Protein AF-X1SPJ0-F1 (afdb_monomer_lite)

Radius of gyration: 18.17 Å; chains: 1; bounding box: 38×19×54 Å

Sequence (71 aa):
NVGELASAGVIESLDGYFADKELYPYDKEKVGFLPVSFKSVNYKGEIYAFPFVISTMFLYYRKDLIDNPRD

Structure (mmCIF, N/CA/C/O backbone):
data_AF-X1SPJ0-F1
#
_entry.id   AF-X1SPJ0-F1
#
loop_
_atom_site.group_PDB
_atom_site.id
_atom_site.type_symbol
_atom_site.label_atom_id
_atom_site.label_alt_id
_atom_site.label_comp_id
_atom_site.label_asym_id
_atom_site.label_entity_id
_atom_site.label_seq_id
_atom_site.pdbx_PDB_ins_code
_atom_site.Cartn_x
_atom_site.Cartn_y
_atom_site.Cartn_z
_atom_site.occupancy
_atom_site.B_iso_or_equiv
_atom_site.auth_seq_id
_atom_site.auth_comp_id
_atom_site.auth_asym_id
_atom_site.auth_atom_id
_atom_site.pdbx_PDB_model_num
ATOM 1 N N . ASN A 1 1 ? -9.377 -8.260 -3.306 1.00 85.25 1 ASN A N 1
ATOM 2 C CA . ASN A 1 1 ? -8.788 -6.900 -3.184 1.00 85.25 1 ASN A CA 1
ATOM 3 C C . ASN A 1 1 ? -8.926 -6.434 -1.725 1.00 85.25 1 ASN A C 1
ATOM 5 O O . ASN A 1 1 ? -9.888 -6.850 -1.095 1.00 85.25 1 ASN A O 1
ATOM 9 N N . VAL A 1 2 ? -8.007 -5.626 -1.166 1.00 94.12 2 VAL A N 1
ATOM 10 C CA . VAL A 1 2 ? -8.105 -5.095 0.219 1.00 94.12 2 VAL A CA 1
ATOM 11 C C . VAL A 1 2 ? -9.473 -4.460 0.484 1.00 94.12 2 VAL A C 1
ATOM 13 O O . VAL A 1 2 ? -10.099 -4.773 1.490 1.00 94.12 2 VAL A O 1
ATOM 16 N N . GLY A 1 3 ? -9.992 -3.663 -0.457 1.00 95.75 3 GLY A N 1
ATOM 17 C CA . GLY A 1 3 ? -11.311 -3.041 -0.311 1.00 95.75 3 GLY A CA 1
ATOM 18 C C . GLY A 1 3 ? -12.467 -4.045 -0.221 1.00 95.75 3 GLY A C 1
ATOM 19 O O . GLY A 1 3 ? -13.398 -3.832 0.546 1.00 95.75 3 GLY A O 1
ATOM 20 N N . GLU A 1 4 ? -12.400 -5.168 -0.944 1.00 97.38 4 GLU A N 1
ATOM 21 C CA . GLU A 1 4 ? -13.426 -6.222 -0.863 1.00 97.38 4 GLU A CA 1
ATOM 22 C C . GLU A 1 4 ? -13.398 -6.916 0.500 1.00 97.38 4 GLU A C 1
ATOM 24 O O . GLU A 1 4 ? -14.443 -7.081 1.124 1.00 97.38 4 GLU A O 1
ATOM 29 N N . LEU A 1 5 ? -12.206 -7.272 0.986 1.00 97.50 5 LEU A N 1
ATOM 30 C CA . LEU A 1 5 ? -12.034 -7.925 2.285 1.00 97.50 5 LEU A CA 1
ATOM 31 C C . LEU A 1 5 ? -12.476 -7.006 3.434 1.00 97.50 5 LEU A C 1
ATOM 33 O O . LEU A 1 5 ? -13.191 -7.448 4.332 1.00 97.50 5 LEU A O 1
ATOM 37 N N . ALA A 1 6 ? -12.121 -5.720 3.366 1.00 97.56 6 ALA A N 1
ATOM 38 C CA . ALA A 1 6 ? -12.570 -4.711 4.319 1.00 97.56 6 ALA A CA 1
ATOM 39 C C . ALA A 1 6 ? -14.096 -4.525 4.260 1.00 97.56 6 ALA A C 1
ATOM 41 O O . ALA A 1 6 ? -14.762 -4.496 5.291 1.00 97.56 6 ALA A O 1
ATOM 42 N N . SER A 1 7 ? -14.686 -4.482 3.058 1.00 97.56 7 SER A N 1
ATOM 43 C CA . SER A 1 7 ? -16.144 -4.380 2.895 1.00 97.56 7 SER A CA 1
ATOM 44 C C . SER A 1 7 ? -16.908 -5.587 3.445 1.00 97.56 7 SER A C 1
ATOM 46 O O . SER A 1 7 ? -18.022 -5.425 3.937 1.00 97.56 7 SER A O 1
ATOM 48 N N . ALA A 1 8 ? -16.303 -6.776 3.384 1.00 97.94 8 ALA A N 1
ATOM 49 C CA . ALA A 1 8 ? -16.856 -8.014 3.918 1.00 97.94 8 ALA A CA 1
ATOM 50 C C . ALA A 1 8 ? -16.652 -8.161 5.438 1.00 97.94 8 ALA A C 1
ATOM 52 O O . ALA A 1 8 ? -17.187 -9.097 6.027 1.00 97.94 8 ALA A O 1
ATOM 53 N N . GL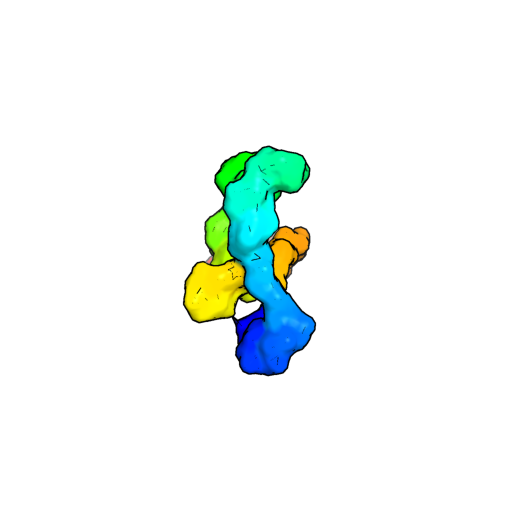Y A 1 9 ? -15.882 -7.267 6.070 1.00 97.12 9 GLY A N 1
ATOM 54 C CA . GLY A 1 9 ? -15.611 -7.296 7.509 1.00 97.12 9 GLY A CA 1
ATOM 55 C C . GLY A 1 9 ? -14.718 -8.454 7.959 1.00 97.12 9 GLY A C 1
ATOM 56 O O . GLY A 1 9 ? -14.768 -8.841 9.121 1.00 97.12 9 GLY A O 1
ATOM 57 N N . VAL A 1 10 ? -13.923 -9.035 7.053 1.00 97.94 10 VAL A N 1
ATOM 58 C CA . VAL A 1 10 ? -13.033 -10.174 7.366 1.00 97.94 10 VAL A CA 1
ATOM 59 C C . VAL A 1 10 ? -11.599 -9.755 7.705 1.00 97.94 10 VAL A C 1
ATOM 61 O O . VAL A 1 10 ? -10.785 -10.598 8.069 1.00 97.94 10 VAL A O 1
ATOM 64 N N . ILE A 1 11 ? -11.289 -8.464 7.576 1.00 97.19 11 ILE A N 1
ATOM 65 C CA . ILE A 1 11 ? -10.045 -7.832 8.025 1.00 97.19 11 ILE A CA 1
ATOM 66 C C . ILE A 1 11 ? -10.394 -6.546 8.774 1.00 97.19 11 ILE A C 1
ATOM 68 O O . ILE A 1 11 ? -11.372 -5.878 8.432 1.00 97.19 11 ILE A O 1
ATOM 72 N N . GLU A 1 12 ? -9.609 -6.209 9.792 1.00 96.06 12 GLU A N 1
ATOM 73 C CA . GLU A 1 12 ? -9.827 -5.025 10.624 1.00 96.06 12 GLU A CA 1
ATOM 74 C C . GLU A 1 12 ? -9.001 -3.822 10.162 1.00 96.06 12 GLU A C 1
ATOM 76 O O . GLU A 1 12 ? -8.002 -3.963 9.450 1.00 96.06 12 GLU A O 1
ATOM 81 N N . SER A 1 13 ? -9.429 -2.631 10.581 1.00 95.38 13 SER A N 1
ATOM 82 C CA . SER A 1 13 ? -8.652 -1.410 10.393 1.00 95.38 13 SER A CA 1
ATOM 83 C C . SER A 1 13 ? -7.371 -1.464 11.226 1.00 95.38 13 SER A C 1
ATOM 85 O O . SER A 1 13 ? -7.380 -1.817 12.405 1.00 95.38 13 SER A O 1
ATOM 87 N N . LEU A 1 14 ? -6.266 -1.066 10.605 1.00 91.62 14 LEU A N 1
ATOM 88 C CA . LEU A 1 14 ? -4.949 -0.979 11.211 1.00 91.62 14 LEU A CA 1
ATOM 89 C C . LEU A 1 14 ? -4.661 0.402 11.823 1.00 91.62 14 LEU A C 1
ATOM 91 O O . LEU A 1 14 ? -3.610 0.579 12.438 1.00 91.62 14 LEU A O 1
ATOM 95 N N . ASP A 1 15 ? -5.557 1.385 11.684 1.00 90.12 15 ASP A N 1
ATOM 96 C CA . ASP A 1 15 ? -5.315 2.773 12.113 1.00 90.12 15 ASP A CA 1
ATOM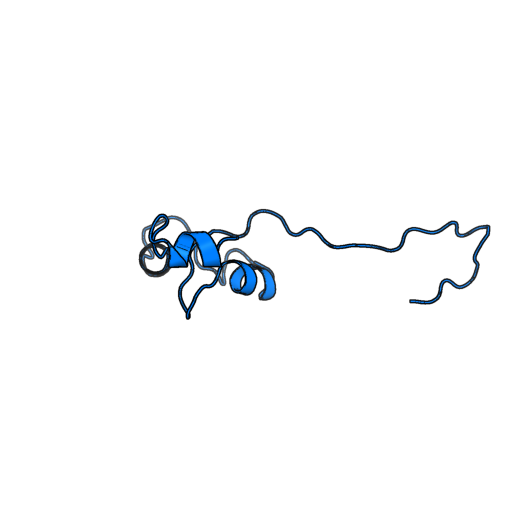 97 C C . ASP A 1 15 ? -4.940 2.878 13.602 1.00 90.12 15 ASP A C 1
ATOM 99 O O . ASP A 1 15 ? -4.066 3.667 13.963 1.00 90.12 15 ASP A O 1
ATOM 103 N N . GLY A 1 16 ? -5.533 2.040 14.462 1.00 89.75 16 GLY A N 1
ATOM 104 C CA . GLY A 1 16 ? -5.189 1.977 15.887 1.00 89.75 16 GLY A CA 1
ATOM 105 C C . GLY A 1 16 ? -3.729 1.588 16.139 1.00 89.75 16 GLY A C 1
ATOM 106 O O . GLY A 1 16 ? -3.078 2.171 17.003 1.00 89.75 16 GLY A O 1
ATOM 107 N N . TYR A 1 17 ? -3.184 0.676 15.332 1.00 86.19 17 TYR A N 1
ATOM 108 C CA . TYR A 1 17 ? -1.783 0.254 15.419 1.00 86.19 17 TYR A CA 1
ATOM 109 C C . TYR A 1 17 ? -0.830 1.339 14.910 1.00 86.19 17 TYR A C 1
ATOM 111 O O . TYR A 1 17 ? 0.261 1.493 15.443 1.00 86.19 17 TYR A O 1
ATOM 119 N N . PHE A 1 18 ? -1.244 2.116 13.905 1.00 81.81 18 PHE A N 1
ATOM 120 C CA . PHE A 1 18 ? -0.474 3.263 13.407 1.00 81.81 18 PHE A CA 1
ATOM 121 C C . PHE A 1 18 ? -0.506 4.474 14.353 1.00 81.81 18 PHE A C 1
ATOM 123 O O . PHE A 1 18 ? 0.373 5.334 14.277 1.00 81.81 18 PHE A O 1
ATOM 130 N N . ALA A 1 19 ? -1.521 4.576 15.215 1.00 84.50 19 ALA A N 1
ATOM 131 C CA . ALA A 1 19 ? -1.635 5.634 16.217 1.00 84.50 19 ALA A CA 1
ATOM 132 C C . ALA A 1 19 ? -0.810 5.352 17.486 1.00 84.50 19 ALA A C 1
ATOM 134 O O . ALA A 1 19 ? -0.438 6.294 18.194 1.00 84.50 19 ALA A O 1
ATOM 135 N N . ASP A 1 20 ? -0.523 4.081 17.771 1.00 84.44 20 ASP A N 1
ATOM 136 C CA . ASP A 1 20 ? 0.282 3.657 18.912 1.00 84.44 20 ASP A CA 1
ATOM 137 C C . ASP A 1 20 ? 1.782 3.833 18.625 1.00 84.44 20 ASP A C 1
ATOM 139 O O . ASP A 1 20 ? 2.340 3.261 17.691 1.00 84.44 20 ASP A O 1
ATOM 143 N N . LYS A 1 21 ? 2.444 4.649 19.450 1.00 76.12 21 LYS A N 1
ATOM 144 C CA . LYS A 1 21 ? 3.872 4.971 19.319 1.00 76.12 21 LYS A CA 1
ATOM 145 C C . LYS A 1 21 ? 4.792 3.959 20.008 1.00 76.12 21 LYS A C 1
ATOM 147 O O . LYS A 1 21 ? 6.001 4.034 19.800 1.00 76.12 21 LYS A O 1
ATOM 152 N N . GLU A 1 22 ? 4.238 3.075 20.838 1.00 81.69 22 GLU A N 1
ATOM 153 C CA . GLU A 1 22 ? 4.971 2.033 21.569 1.00 81.69 22 GLU A CA 1
ATOM 154 C C . GLU A 1 22 ? 5.105 0.747 20.744 1.00 81.69 22 GLU A C 1
ATOM 156 O O . GLU A 1 22 ? 6.061 -0.017 20.903 1.00 81.69 22 GLU A O 1
ATOM 161 N N . LEU A 1 23 ? 4.176 0.513 19.813 1.00 70.75 23 LEU A N 1
ATOM 162 C CA . LEU A 1 23 ? 4.377 -0.460 18.749 1.00 70.75 23 LEU A CA 1
ATOM 163 C C . LEU A 1 23 ? 5.539 0.038 17.866 1.00 70.75 23 LEU A C 1
ATOM 165 O O . LEU A 1 23 ? 5.605 1.224 17.555 1.00 70.75 23 LEU A O 1
ATOM 169 N N . TYR A 1 24 ? 6.478 -0.872 17.544 1.00 62.38 24 TYR A N 1
ATOM 170 C CA . TYR A 1 24 ? 7.638 -0.765 16.617 1.00 62.38 24 TYR A CA 1
ATOM 171 C C . TYR A 1 24 ? 7.488 0.361 15.573 1.00 62.38 24 TYR A C 1
ATOM 173 O O . TYR A 1 24 ? 6.355 0.554 15.180 1.00 62.38 24 TYR A O 1
ATOM 181 N N . PRO A 1 25 ? 8.523 1.052 15.030 1.00 63.66 25 PRO A N 1
ATOM 182 C CA . PRO A 1 25 ? 8.387 2.359 1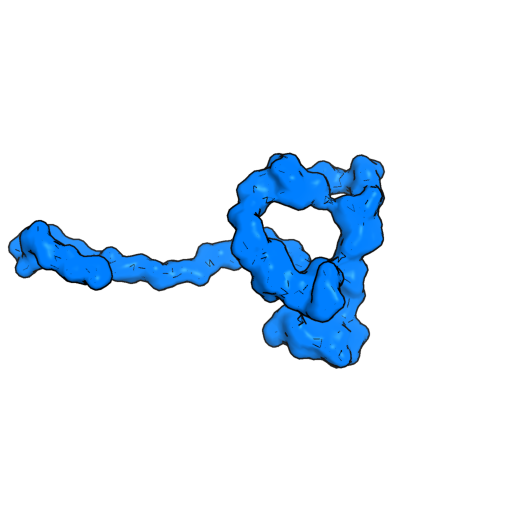4.356 1.00 63.66 25 PRO A CA 1
ATOM 183 C C . PRO A 1 25 ? 7.603 2.341 13.023 1.00 63.66 25 PRO A C 1
ATOM 185 O O . PRO A 1 25 ? 8.107 2.768 11.990 1.00 63.66 25 PRO A O 1
ATOM 188 N N . TYR A 1 26 ? 6.333 1.943 13.045 1.00 64.38 26 TYR A N 1
ATOM 189 C CA . TYR A 1 26 ? 5.320 1.998 12.000 1.00 64.38 26 TYR A CA 1
ATOM 190 C C . TYR A 1 26 ? 4.840 3.432 11.805 1.00 64.38 26 TYR A C 1
ATOM 192 O O . TYR A 1 26 ? 3.738 3.686 11.333 1.00 64.38 26 TYR A O 1
ATOM 200 N N . ASP A 1 27 ? 5.685 4.395 12.143 1.00 66.50 27 ASP A N 1
ATOM 201 C CA . ASP A 1 27 ? 5.516 5.754 11.710 1.00 66.50 27 ASP A CA 1
ATOM 202 C C . ASP A 1 27 ? 5.640 5.743 10.184 1.00 66.50 27 ASP A C 1
ATOM 204 O O . ASP A 1 27 ? 6.732 5.649 9.621 1.00 66.50 27 ASP A O 1
ATOM 208 N N . LYS A 1 28 ? 4.487 5.788 9.512 1.00 65.81 28 LYS A N 1
ATOM 209 C CA . LYS A 1 28 ? 4.355 5.805 8.050 1.00 65.81 28 LYS A CA 1
ATOM 210 C C . LYS A 1 28 ? 5.274 6.834 7.382 1.00 65.81 28 LYS A C 1
ATOM 212 O O . LYS A 1 28 ? 5.654 6.637 6.230 1.00 65.81 28 LYS A O 1
ATOM 217 N N . GLU A 1 29 ? 5.645 7.896 8.102 1.00 66.25 29 GLU A N 1
ATOM 218 C CA . GLU A 1 29 ? 6.545 8.948 7.635 1.00 66.25 29 GLU A CA 1
ATOM 219 C C . GLU A 1 29 ? 8.025 8.582 7.831 1.00 66.25 29 GLU A C 1
ATOM 221 O O . GLU A 1 29 ? 8.864 8.992 7.032 1.00 66.25 29 GLU A O 1
ATOM 226 N N . LYS A 1 30 ? 8.364 7.752 8.829 1.00 65.94 30 LYS A N 1
ATOM 227 C CA . LYS A 1 30 ? 9.739 7.274 9.077 1.00 65.94 30 LYS A CA 1
ATOM 228 C C . LYS A 1 30 ? 10.121 6.034 8.282 1.00 65.94 30 LYS A C 1
ATOM 230 O O . LYS A 1 30 ? 11.301 5.859 7.993 1.00 65.94 30 LYS A O 1
ATOM 235 N N . VAL A 1 31 ? 9.162 5.179 7.920 1.00 68.19 31 VAL A N 1
ATOM 236 C CA . VAL A 1 31 ? 9.454 3.948 7.156 1.00 68.19 31 VAL A CA 1
ATOM 237 C C . VAL A 1 31 ? 9.682 4.241 5.659 1.00 68.19 31 VAL A C 1
ATOM 239 O O . VAL A 1 31 ? 10.127 3.373 4.914 1.00 68.19 31 VAL A O 1
ATOM 242 N N . GLY A 1 32 ? 9.457 5.482 5.206 1.00 73.75 32 GLY A N 1
ATOM 243 C CA . GLY A 1 32 ? 9.879 5.935 3.874 1.00 73.75 32 GLY A CA 1
ATOM 244 C C . GLY A 1 32 ? 9.105 5.301 2.715 1.00 73.75 32 GLY A C 1
ATOM 245 O O . GLY A 1 32 ? 9.641 5.151 1.617 1.00 73.75 32 GLY A O 1
ATOM 246 N N . PHE A 1 33 ? 7.850 4.908 2.941 1.00 79.50 33 PHE A N 1
ATOM 247 C CA . PHE A 1 33 ? 7.003 4.365 1.882 1.00 79.50 33 PHE A CA 1
ATOM 248 C C . PHE A 1 33 ? 6.719 5.398 0.791 1.00 79.50 33 PHE A C 1
ATOM 250 O O . PHE A 1 33 ? 6.519 6.583 1.061 1.00 79.50 33 PHE A O 1
ATOM 257 N N . LEU A 1 34 ? 6.600 4.927 -0.453 1.00 84.06 34 LEU A N 1
ATOM 258 C CA . LEU A 1 34 ? 6.048 5.753 -1.522 1.00 84.06 34 LEU A CA 1
ATOM 259 C C . LEU A 1 34 ? 4.605 6.148 -1.158 1.00 84.06 34 LEU A C 1
ATOM 261 O O . LEU A 1 34 ? 3.802 5.259 -0.885 1.00 84.06 34 LEU A O 1
ATOM 265 N N . PRO A 1 35 ? 4.205 7.432 -1.228 1.00 81.62 35 PRO A N 1
ATOM 266 C CA . PRO A 1 35 ? 2.865 7.861 -0.805 1.00 81.62 35 PRO A CA 1
ATOM 267 C C . PRO A 1 35 ? 1.702 7.115 -1.480 1.00 81.62 35 PRO A C 1
ATOM 269 O O . PRO A 1 35 ? 0.618 6.984 -0.914 1.00 81.62 35 PRO A O 1
ATOM 272 N N . VAL A 1 36 ? 1.911 6.613 -2.702 1.00 85.69 36 VAL A N 1
ATOM 273 C CA . VAL A 1 36 ? 0.906 5.844 -3.452 1.00 85.69 36 VAL A CA 1
ATOM 274 C C . VAL A 1 36 ? 0.659 4.446 -2.875 1.00 85.69 36 VAL A C 1
ATOM 276 O O . VAL A 1 36 ? -0.439 3.919 -3.033 1.00 85.69 36 VAL A O 1
ATOM 279 N N . SER A 1 37 ? 1.630 3.849 -2.180 1.00 88.38 37 SER A N 1
ATOM 280 C CA . SER A 1 37 ? 1.493 2.486 -1.660 1.00 88.38 37 SER A CA 1
ATOM 281 C C . SER A 1 37 ? 0.464 2.411 -0.531 1.00 88.38 37 SER A C 1
ATOM 283 O O . SER A 1 37 ? -0.304 1.462 -0.470 1.00 88.38 37 SER A O 1
ATOM 285 N N . PHE A 1 38 ? 0.355 3.446 0.307 1.00 88.00 38 PHE A N 1
ATOM 286 C CA . PHE A 1 38 ? -0.691 3.503 1.330 1.00 88.00 38 PHE A CA 1
ATOM 287 C C . PHE A 1 38 ? -2.085 3.768 0.758 1.00 88.00 38 PHE A C 1
ATOM 289 O O . PHE A 1 38 ? -3.077 3.342 1.344 1.00 88.00 38 PHE A O 1
ATOM 296 N N . LYS A 1 39 ? -2.187 4.414 -0.412 1.00 89.06 39 LYS A N 1
ATOM 297 C CA . LYS A 1 39 ? -3.484 4.590 -1.081 1.00 89.06 39 LYS A CA 1
ATOM 298 C C . LYS A 1 39 ? -4.077 3.260 -1.543 1.00 89.06 39 LYS A C 1
ATOM 300 O O . LYS A 1 39 ? -5.294 3.129 -1.544 1.00 89.06 39 LYS A O 1
ATOM 305 N N . SER A 1 40 ? -3.252 2.283 -1.929 1.00 90.31 40 SER A N 1
ATOM 306 C CA . SER A 1 40 ? -3.747 0.991 -2.432 1.00 90.31 40 SER A CA 1
ATOM 307 C C . SER A 1 40 ? -4.276 0.060 -1.337 1.00 90.31 40 SER A C 1
ATOM 309 O O . SER A 1 40 ? -5.015 -0.874 -1.639 1.00 90.31 40 SER A O 1
ATOM 311 N N . VAL A 1 41 ? -3.923 0.320 -0.077 1.00 92.75 41 VAL A N 1
ATOM 312 C CA . VAL A 1 41 ? -4.371 -0.440 1.102 1.00 92.75 41 VAL A CA 1
ATOM 313 C C . VAL A 1 41 ? -5.404 0.319 1.941 1.00 92.75 41 VAL A C 1
ATOM 315 O O . VAL A 1 41 ? -5.787 -0.145 3.014 1.00 92.75 41 VAL A O 1
ATOM 318 N N . ASN A 1 42 ? -5.851 1.484 1.462 1.00 93.69 42 ASN A N 1
ATOM 319 C CA . ASN A 1 42 ? -6.889 2.277 2.103 1.00 93.69 42 ASN A CA 1
ATOM 320 C C . ASN A 1 42 ? -8.278 1.852 1.614 1.00 93.69 42 ASN A C 1
ATOM 322 O O . ASN A 1 42 ? -8.500 1.666 0.415 1.00 93.69 42 ASN A O 1
ATOM 326 N N . TYR A 1 43 ? -9.231 1.764 2.534 1.00 95.88 43 TYR A N 1
ATOM 327 C CA . TYR A 1 43 ? -10.639 1.599 2.209 1.00 95.88 43 TYR A CA 1
ATOM 328 C C . TYR A 1 43 ? -11.473 2.543 3.071 1.00 95.88 43 TYR A C 1
ATOM 330 O O . TYR A 1 43 ? -11.387 2.524 4.293 1.00 95.88 43 TYR A O 1
ATOM 338 N N . LYS A 1 44 ? -12.272 3.399 2.419 1.00 95.44 44 LYS A N 1
ATOM 339 C CA . LYS A 1 44 ? -13.130 4.406 3.074 1.00 95.44 44 LYS A CA 1
ATOM 340 C C . LYS A 1 44 ? -12.406 5.299 4.100 1.00 95.44 44 LYS A C 1
ATOM 342 O O . LYS A 1 44 ? -13.031 5.781 5.036 1.00 95.44 44 LYS A O 1
ATOM 347 N N . GLY A 1 45 ? -11.122 5.581 3.884 1.00 93.69 45 GLY A N 1
ATOM 348 C CA . GLY A 1 45 ? -10.340 6.481 4.731 1.00 93.69 45 GLY A CA 1
ATOM 349 C C . GLY A 1 45 ? -9.444 5.777 5.745 1.00 93.69 45 GLY A C 1
ATOM 350 O O . GLY A 1 45 ? -8.498 6.409 6.197 1.00 93.69 45 GLY A O 1
ATOM 351 N N . GLU A 1 46 ? -9.616 4.478 5.984 1.00 94.62 46 GLU A N 1
ATOM 352 C CA . GLU A 1 46 ? -8.827 3.718 6.965 1.00 94.62 46 GLU A CA 1
ATOM 353 C C . GLU A 1 46 ? -7.840 2.757 6.282 1.00 94.62 46 GLU A C 1
ATOM 355 O O . GLU A 1 46 ? -8.055 2.320 5.144 1.00 94.62 46 GLU A O 1
ATOM 360 N N . ILE A 1 47 ? -6.739 2.431 6.958 1.00 92.25 47 ILE A N 1
ATOM 361 C CA . ILE A 1 47 ? -5.709 1.507 6.466 1.00 92.25 47 ILE A CA 1
ATOM 362 C C . ILE A 1 47 ? -6.088 0.080 6.862 1.00 92.25 47 ILE A C 1
ATOM 364 O O . ILE A 1 47 ? -6.278 -0.189 8.035 1.00 92.25 47 ILE A O 1
ATOM 368 N N . TYR A 1 48 ? -6.135 -0.860 5.917 1.00 95.50 48 TYR A N 1
ATOM 369 C CA . TYR A 1 48 ? -6.524 -2.258 6.194 1.00 95.50 48 TYR A CA 1
ATOM 370 C C . TYR A 1 48 ? -5.417 -3.284 5.912 1.00 95.50 48 TYR A C 1
ATOM 372 O O . TYR A 1 48 ? -5.591 -4.481 6.129 1.00 95.50 48 TYR A O 1
ATOM 380 N N . ALA A 1 49 ? -4.274 -2.843 5.389 1.00 92.12 49 ALA A N 1
ATOM 381 C CA . ALA A 1 49 ? -3.133 -3.708 5.115 1.00 92.12 49 ALA A CA 1
ATOM 382 C C . ALA A 1 49 ? -1.822 -2.916 5.113 1.00 92.12 49 ALA A C 1
ATOM 384 O O . ALA A 1 49 ? -1.818 -1.688 5.029 1.00 92.12 49 ALA A O 1
ATOM 385 N N . PHE A 1 50 ? -0.701 -3.635 5.159 1.00 88.19 50 PHE A N 1
ATOM 386 C CA . PHE A 1 50 ? 0.630 -3.055 5.036 1.00 88.19 50 PHE A CA 1
ATOM 387 C C . PHE A 1 50 ? 1.167 -3.243 3.608 1.00 88.19 50 PHE A C 1
ATOM 389 O O . PHE A 1 50 ? 1.182 -4.375 3.112 1.00 88.19 50 PHE A O 1
ATOM 396 N N . PRO A 1 51 ? 1.613 -2.180 2.916 1.00 88.38 51 PRO A N 1
ATOM 397 C CA . PRO A 1 51 ? 2.198 -2.330 1.591 1.00 88.38 51 PRO A CA 1
ATOM 398 C C . PRO A 1 51 ? 3.523 -3.098 1.671 1.00 88.38 51 PRO A C 1
ATOM 400 O O . PRO A 1 51 ? 4.448 -2.673 2.356 1.00 88.38 51 PRO A O 1
ATOM 403 N N . PHE A 1 52 ? 3.622 -4.219 0.954 1.00 86.38 52 PHE A N 1
ATOM 404 C CA . PHE A 1 52 ? 4.818 -5.071 0.977 1.00 86.38 52 PHE A CA 1
ATOM 405 C C . PHE A 1 52 ? 5.618 -5.012 -0.329 1.00 86.38 52 PHE A C 1
ATOM 407 O O . PHE A 1 52 ? 6.831 -4.828 -0.312 1.00 86.38 52 PHE A O 1
ATOM 414 N N . VAL A 1 53 ? 4.940 -5.127 -1.473 1.00 88.06 53 VAL A N 1
ATOM 415 C CA . VAL A 1 53 ? 5.567 -5.129 -2.802 1.00 88.06 53 VAL A CA 1
ATOM 416 C C . VAL A 1 53 ? 4.832 -4.161 -3.714 1.00 88.06 53 VAL A C 1
ATOM 418 O O . VAL A 1 53 ? 3.602 -4.113 -3.729 1.00 88.06 53 VAL A O 1
ATOM 421 N N . ILE A 1 54 ? 5.600 -3.418 -4.508 1.00 88.12 54 ILE A N 1
ATOM 422 C CA . ILE A 1 54 ? 5.090 -2.616 -5.616 1.00 88.12 54 ILE A CA 1
ATOM 423 C C . ILE A 1 54 ? 5.493 -3.325 -6.902 1.00 88.12 54 ILE A C 1
ATOM 425 O O . ILE A 1 54 ? 6.675 -3.555 -7.149 1.00 88.12 54 ILE A O 1
ATOM 429 N N . SER A 1 55 ? 4.501 -3.678 -7.711 1.00 90.75 55 SER A N 1
ATOM 430 C CA . SER A 1 55 ? 4.707 -4.230 -9.045 1.00 90.75 55 SER A CA 1
ATOM 431 C C . SER A 1 55 ? 4.248 -3.200 -10.066 1.00 90.75 55 SER A C 1
ATOM 433 O O . SER A 1 55 ? 3.128 -2.698 -9.986 1.00 90.75 55 SER A O 1
ATOM 435 N N . THR A 1 56 ? 5.133 -2.856 -10.995 1.00 91.00 56 THR A N 1
ATOM 436 C CA . THR A 1 56 ? 4.844 -1.941 -12.097 1.00 91.00 56 THR A CA 1
ATOM 437 C C . THR A 1 56 ? 5.451 -2.485 -13.379 1.00 91.00 56 THR A C 1
ATOM 439 O O . THR A 1 56 ? 6.400 -3.271 -13.352 1.00 91.00 56 THR A O 1
ATOM 442 N N . MET A 1 57 ? 4.891 -2.060 -14.503 1.00 93.44 57 MET A N 1
ATOM 443 C CA . MET A 1 57 ? 5.370 -2.441 -15.822 1.00 93.44 57 MET A CA 1
ATOM 444 C C . MET A 1 57 ? 6.487 -1.496 -16.259 1.00 93.44 57 MET A C 1
ATOM 446 O O . MET A 1 57 ? 6.386 -0.284 -16.079 1.00 93.44 57 MET A O 1
ATOM 450 N N . PHE A 1 58 ? 7.527 -2.062 -16.864 1.00 90.75 58 PHE A N 1
ATOM 451 C CA . PHE A 1 58 ? 8.594 -1.321 -17.528 1.00 90.75 58 PHE A CA 1
ATOM 452 C C . PHE A 1 58 ? 8.714 -1.798 -18.974 1.00 90.75 58 PHE A C 1
ATOM 454 O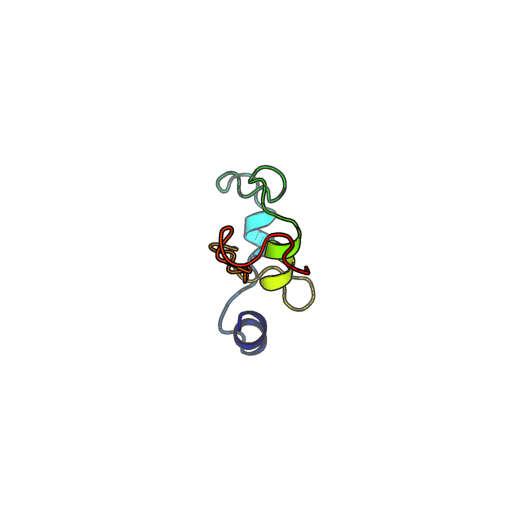 O . PHE A 1 58 ? 8.510 -2.980 -19.263 1.00 90.75 58 PHE A O 1
ATOM 461 N N . LEU A 1 59 ? 9.064 -0.884 -19.878 1.00 90.88 59 LEU A N 1
ATOM 462 C CA . LEU A 1 59 ? 9.382 -1.222 -21.259 1.00 90.88 59 LEU A CA 1
ATOM 463 C C . LEU A 1 59 ? 10.862 -1.604 -21.361 1.00 90.88 59 LEU A C 1
ATOM 465 O O . LEU A 1 59 ? 11.749 -0.772 -21.183 1.00 90.88 59 LEU A O 1
ATOM 469 N N . TYR A 1 60 ? 11.127 -2.868 -21.679 1.00 90.69 60 TYR A N 1
ATOM 470 C CA . TYR A 1 60 ? 12.470 -3.358 -21.983 1.00 90.69 60 TYR A CA 1
ATOM 471 C C . TYR A 1 60 ? 12.626 -3.496 -23.499 1.00 90.69 60 TYR A C 1
ATOM 473 O O . TYR A 1 60 ? 11.770 -4.089 -24.154 1.00 90.69 60 TYR A O 1
ATOM 481 N N . TYR A 1 61 ? 13.713 -2.967 -24.067 1.00 90.94 61 TYR A N 1
ATOM 482 C CA . TYR A 1 61 ? 13.947 -2.973 -25.515 1.00 90.94 61 TYR A CA 1
ATOM 483 C C . TYR A 1 61 ? 15.423 -3.211 -25.877 1.00 90.94 61 TYR A C 1
ATOM 485 O O . TYR A 1 61 ? 16.328 -3.068 -25.050 1.00 90.94 61 TYR A O 1
ATOM 493 N N . ARG A 1 62 ? 15.665 -3.596 -27.137 1.00 94.12 62 ARG A N 1
ATOM 494 C CA . ARG A 1 62 ? 16.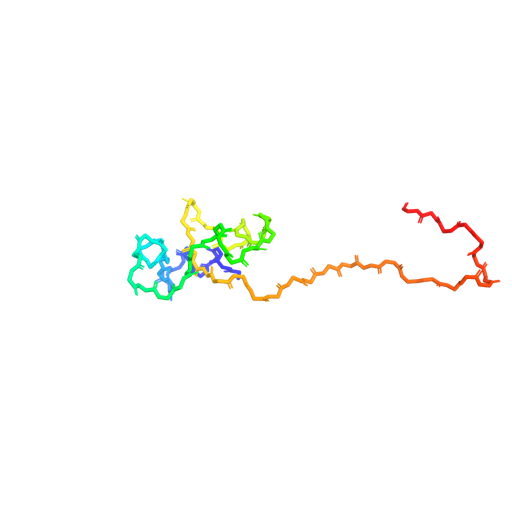996 -3.857 -27.709 1.00 94.12 62 ARG A CA 1
ATOM 495 C C . ARG A 1 62 ? 17.610 -2.569 -28.256 1.00 94.12 62 ARG A C 1
ATOM 497 O O . ARG A 1 62 ? 17.135 -2.046 -29.259 1.00 94.12 62 ARG A O 1
ATOM 504 N N . LYS A 1 63 ? 18.684 -2.097 -27.619 1.00 92.12 63 LYS A N 1
ATOM 505 C CA . LYS A 1 63 ? 19.364 -0.837 -27.974 1.00 92.12 63 LYS A CA 1
ATOM 506 C C . LYS A 1 63 ? 20.058 -0.855 -29.338 1.00 92.12 63 LYS A C 1
ATOM 508 O O . LYS A 1 63 ? 20.236 0.193 -29.926 1.00 92.12 63 LYS A O 1
ATOM 513 N N . ASP A 1 64 ? 20.447 -2.025 -29.836 1.00 94.12 64 ASP A N 1
ATOM 514 C CA . ASP A 1 64 ? 21.063 -2.188 -31.161 1.00 94.12 64 ASP A CA 1
ATOM 515 C C . ASP A 1 64 ? 20.039 -2.243 -32.304 1.00 94.12 64 ASP A C 1
ATOM 517 O O . ASP A 1 64 ? 20.403 -2.099 -33.467 1.00 94.12 64 ASP A O 1
ATOM 521 N N . LEU A 1 65 ? 18.764 -2.475 -31.978 1.00 92.00 65 LEU A N 1
ATOM 522 C CA . LEU A 1 65 ? 17.669 -2.519 -32.948 1.00 92.00 65 LEU A CA 1
ATOM 523 C C . LEU A 1 65 ? 16.817 -1.245 -32.923 1.00 92.00 65 LEU A C 1
ATOM 525 O O . LEU A 1 65 ? 16.139 -0.945 -33.902 1.00 92.00 65 LEU A O 1
ATOM 529 N N . ILE A 1 66 ? 16.807 -0.524 -31.799 1.00 91.94 66 ILE A N 1
ATOM 530 C CA . ILE A 1 66 ? 15.980 0.662 -31.580 1.00 91.94 66 ILE A CA 1
ATOM 531 C C . ILE A 1 66 ? 16.848 1.742 -30.929 1.00 91.94 66 ILE A C 1
ATOM 533 O O . ILE A 1 66 ? 17.068 1.719 -29.718 1.00 91.94 66 ILE A O 1
ATOM 537 N N . ASP A 1 67 ? 17.298 2.700 -31.743 1.00 86.12 67 ASP A N 1
ATOM 538 C CA . ASP A 1 67 ? 18.120 3.836 -31.295 1.00 86.12 67 ASP A CA 1
ATOM 539 C C . ASP A 1 67 ? 17.336 4.847 -30.446 1.00 86.12 67 ASP A C 1
ATOM 541 O O . ASP A 1 67 ? 17.905 5.504 -29.578 1.00 86.12 67 ASP A O 1
ATOM 545 N N . ASN A 1 68 ? 16.027 4.984 -30.684 1.00 85.94 68 ASN A N 1
ATOM 546 C CA . ASN A 1 68 ? 15.184 5.931 -29.957 1.00 85.94 68 ASN A CA 1
ATOM 547 C C . ASN A 1 68 ? 13.811 5.306 -29.645 1.00 85.94 68 ASN A C 1
ATOM 549 O O . ASN A 1 68 ? 12.885 5.427 -30.458 1.00 85.94 68 ASN A O 1
ATOM 553 N N . PRO A 1 69 ? 13.672 4.565 -28.529 1.00 81.94 69 PRO A N 1
ATOM 554 C CA . PRO A 1 69 ? 12.374 4.044 -28.109 1.00 81.94 69 PRO A CA 1
ATOM 555 C C . PRO A 1 69 ? 11.424 5.217 -27.834 1.00 81.94 69 PRO A C 1
AT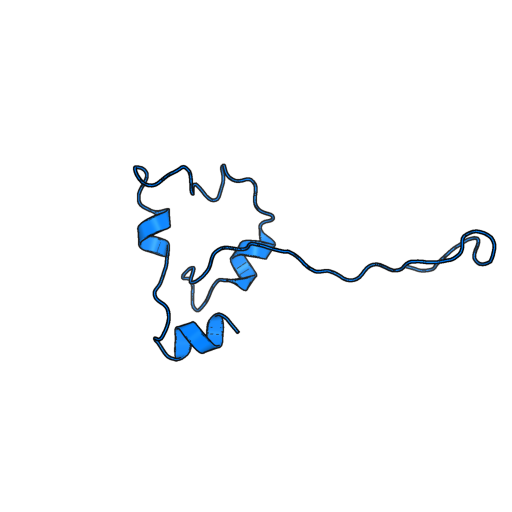OM 557 O O . PRO A 1 69 ? 11.830 6.243 -27.295 1.00 81.94 69 PRO A O 1
ATOM 560 N N . ARG A 1 70 ? 10.153 5.078 -28.213 1.00 75.81 70 ARG A N 1
ATOM 561 C CA . ARG A 1 70 ? 9.126 6.016 -27.750 1.00 75.81 70 ARG A CA 1
ATOM 562 C C . ARG A 1 70 ? 8.675 5.589 -26.359 1.00 75.81 70 ARG A C 1
ATOM 564 O O . ARG A 1 70 ? 8.424 4.399 -26.163 1.00 75.81 70 ARG A O 1
ATOM 571 N N . ASP A 1 71 ? 8.594 6.562 -25.458 1.00 64.00 71 ASP A N 1
ATOM 572 C CA . ASP A 1 71 ? 7.924 6.429 -24.162 1.00 64.00 71 ASP A CA 1
ATOM 573 C C . ASP A 1 71 ? 6.406 6.255 -24.341 1.00 64.00 71 ASP A C 1
ATOM 575 O O . ASP A 1 71 ? 5.835 6.895 -25.262 1.00 64.00 71 ASP A O 1
#

Organism: NCBI:txid412755

Secondary structure (DSSP, 8-state):
-HHHHHHTTSS---HHHHH-SSSSS--TTTTT--HHHHHHTEETTEE-S-------------TTT-SS---

pLDDT: mean 86.6, std 10.03, range [62.38, 97.94]

Foldseek 3Di:
DLQVCVVVVVFDFCVVVCVDPPRDPNVVVVVPDDPVQQVVQDYPHTGGDDRDDDDDDDDDDDCVVDVDDDD

InterPro domains:
  IPR006059 Bacterial-type extracellular solute-binding protein [PF13416] (2-67)